Protein AF-A0AAV4SLG6-F1 (afdb_monomer_lite)

Foldseek 3Di:
DDDDDDDDDDDDDPPPPDDDDDDPDDDDPPPPPDPDDPDDDDPLNLVLLLVLLVCQVVVVVVVNVCCVPPVLVVCCVVPVQQHFDDDCVSCVVSNPPDLRSSLVVLQSRQVCQQPGHPVGDDPVNVVVSVVSVVSVVCVCPVDPDHPPDDDDDPDPDD

Radius of gyration: 23.74 Å; chains: 1; bounding box: 48×47×80 Å

InterPro domains:
  IPR019382 Translation in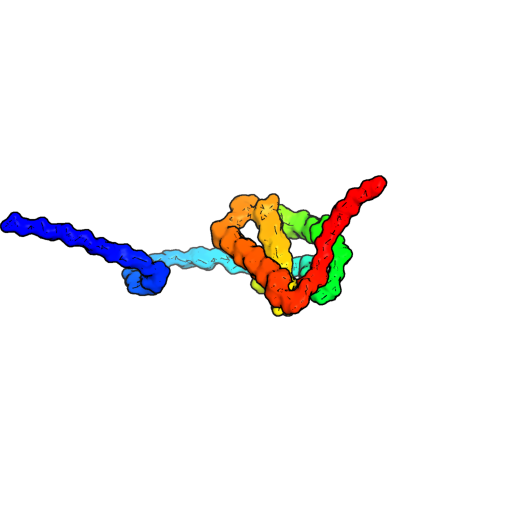itiation factor 3 complex subunit L [PF10255] (125-153)
  IPR019382 Translation initiation factor 3 complex subunit L [PTHR13242] (33-153)

Structure (mmCIF, N/CA/C/O backbone):
data_AF-A0AAV4SLG6-F1
#
_entry.id   AF-A0AAV4SLG6-F1
#
loop_
_atom_site.group_PDB
_atom_site.id
_atom_site.type_symbol
_atom_site.label_atom_id
_atom_site.label_alt_id
_atom_site.label_comp_id
_atom_site.label_asym_id
_atom_site.label_entity_id
_atom_site.label_seq_id
_atom_site.pdbx_PDB_ins_code
_atom_site.Cartn_x
_atom_site.Cartn_y
_atom_site.Cartn_z
_atom_site.occupancy
_atom_site.B_iso_or_equiv
_atom_site.auth_seq_id
_atom_site.auth_comp_id
_atom_site.auth_asym_id
_atom_site.auth_atom_id
_atom_site.pdbx_PDB_model_num
ATOM 1 N N . MET A 1 1 ? -33.782 20.175 -60.194 1.00 37.75 1 MET A N 1
ATOM 2 C CA . MET A 1 1 ? -32.452 19.670 -59.810 1.00 37.75 1 MET A CA 1
ATOM 3 C C . MET A 1 1 ? -32.054 20.537 -58.627 1.00 37.75 1 MET A C 1
ATOM 5 O O . MET A 1 1 ? -31.555 21.627 -58.846 1.00 37.75 1 MET A O 1
ATOM 9 N N . ASP A 1 2 ? -32.667 20.369 -57.455 1.00 45.53 2 ASP A N 1
ATOM 10 C CA . ASP A 1 2 ? -32.525 19.262 -56.489 1.00 45.53 2 ASP A CA 1
ATOM 11 C C . ASP A 1 2 ? -31.062 18.994 -56.146 1.00 45.53 2 ASP A C 1
ATOM 13 O O . ASP A 1 2 ? -30.341 18.550 -57.031 1.00 45.53 2 ASP A O 1
ATOM 17 N N . TYR A 1 3 ? -30.658 19.397 -54.939 1.00 41.69 3 TYR A N 1
ATOM 18 C CA . TYR A 1 3 ? -29.987 18.580 -53.922 1.00 41.69 3 TYR A CA 1
ATOM 19 C C . TYR A 1 3 ? -30.017 19.385 -52.614 1.00 41.69 3 TYR A C 1
ATOM 21 O O . TYR A 1 3 ? -29.358 20.419 -52.491 1.00 41.69 3 TYR A O 1
ATOM 29 N N . GLY A 1 4 ? -30.864 18.957 -51.677 1.00 43.28 4 GLY A N 1
ATOM 30 C CA . GLY A 1 4 ? -30.786 19.360 -50.277 1.00 43.28 4 GLY A CA 1
ATOM 31 C C . GLY A 1 4 ? -29.727 18.531 -49.557 1.00 43.28 4 GLY A C 1
ATOM 32 O O . GLY A 1 4 ? -29.638 17.329 -49.787 1.00 43.28 4 GLY A O 1
ATOM 33 N N . GLU A 1 5 ? -28.956 19.166 -48.680 1.00 49.00 5 GLU A N 1
ATOM 34 C CA . GLU A 1 5 ? -28.228 18.468 -47.622 1.00 49.00 5 GLU A CA 1
ATOM 35 C C . GLU A 1 5 ? -28.623 19.094 -46.284 1.00 49.00 5 GLU A C 1
ATOM 37 O O . GLU A 1 5 ? -28.357 20.262 -45.991 1.00 49.00 5 GLU A O 1
ATOM 42 N N . GLU A 1 6 ? -29.379 18.297 -45.542 1.00 42.44 6 GLU A N 1
ATOM 43 C CA . GLU A 1 6 ? -29.862 18.508 -44.188 1.00 42.44 6 GLU A CA 1
ATOM 44 C C . GLU A 1 6 ? -28.727 18.105 -43.234 1.00 42.44 6 GLU A C 1
ATOM 46 O O . GLU A 1 6 ? -28.105 17.056 -43.399 1.00 42.44 6 GLU A O 1
ATOM 51 N N . TYR A 1 7 ? -28.389 18.975 -42.282 1.00 44.44 7 TYR A N 1
ATOM 52 C CA . TYR A 1 7 ? -27.373 18.690 -41.272 1.00 44.44 7 TYR A CA 1
ATOM 53 C C . TYR A 1 7 ? -27.934 17.673 -40.271 1.00 44.44 7 TYR A C 1
ATOM 55 O O . TYR A 1 7 ? -28.676 18.061 -39.369 1.00 44.44 7 TYR A O 1
ATOM 63 N N . ASP A 1 8 ? -27.570 16.398 -40.415 1.00 44.38 8 ASP A N 1
ATOM 64 C CA . ASP A 1 8 ? -27.880 15.374 -39.416 1.00 44.38 8 ASP A CA 1
ATOM 65 C C . ASP A 1 8 ? -26.887 15.427 -38.242 1.00 44.38 8 ASP A C 1
ATOM 67 O O . ASP A 1 8 ? -25.678 15.215 -38.372 1.00 44.38 8 ASP A O 1
ATOM 71 N N . ASP A 1 9 ? -27.452 15.741 -37.078 1.00 46.19 9 ASP A N 1
ATOM 72 C CA . ASP A 1 9 ? -26.847 15.783 -35.751 1.00 46.19 9 ASP A CA 1
ATOM 73 C C . ASP A 1 9 ? -26.444 14.364 -35.312 1.00 46.19 9 ASP A C 1
ATOM 75 O O . ASP A 1 9 ? -27.285 13.521 -34.984 1.00 46.19 9 ASP A O 1
ATOM 79 N N . ILE A 1 10 ? -25.143 14.057 -35.353 1.00 45.88 10 ILE A N 1
ATOM 80 C CA . ILE A 1 10 ? -24.632 12.744 -34.944 1.00 45.88 10 ILE A CA 1
ATOM 81 C C . ILE A 1 10 ? -24.592 12.691 -33.415 1.00 45.88 10 ILE A C 1
ATOM 83 O O . ILE A 1 10 ? -23.644 13.137 -32.767 1.00 45.88 10 ILE A O 1
ATOM 87 N N . ASN A 1 11 ? -25.655 12.130 -32.849 1.00 42.59 11 ASN A N 1
ATOM 88 C CA . ASN A 1 11 ? -25.839 11.889 -31.426 1.00 42.59 11 ASN A CA 1
ATOM 89 C C . ASN A 1 11 ? -24.729 10.953 -30.893 1.00 42.59 11 ASN A C 1
ATOM 91 O O . ASN A 1 11 ? -24.727 9.749 -31.159 1.00 42.59 11 ASN A O 1
ATOM 95 N N . TYR A 1 12 ? -23.750 11.510 -30.176 1.00 47.12 12 TYR A N 1
ATOM 96 C CA . TYR A 1 12 ? -22.659 10.755 -29.558 1.00 47.12 12 TYR A CA 1
ATOM 97 C C . TYR A 1 12 ? -23.162 10.066 -28.280 1.00 47.12 12 TYR A C 1
ATOM 99 O O . TYR A 1 12 ? -23.251 10.695 -27.225 1.00 47.12 12 TYR A O 1
ATOM 107 N N . ASP A 1 13 ? -23.488 8.774 -28.373 1.00 51.38 13 ASP A N 1
ATOM 108 C CA . ASP A 1 13 ? -23.847 7.933 -27.224 1.00 51.38 13 ASP A CA 1
ATOM 109 C C . ASP A 1 13 ? -22.660 7.028 -26.820 1.00 51.38 13 ASP A C 1
ATOM 111 O O . ASP A 1 13 ? -22.278 6.133 -27.582 1.00 51.38 13 ASP A O 1
ATOM 115 N N . PRO A 1 14 ? -22.057 7.229 -25.632 1.00 48.66 14 PRO A N 1
ATOM 116 C CA . PRO A 1 14 ? -20.892 6.473 -25.174 1.00 48.66 14 PRO A CA 1
ATOM 117 C C . PRO A 1 14 ? -21.186 5.027 -24.723 1.00 48.66 14 PRO A C 1
ATOM 119 O O . PRO A 1 14 ? -20.253 4.351 -24.285 1.00 48.66 14 PRO A O 1
ATOM 122 N N . TYR A 1 15 ? -22.424 4.524 -24.826 1.00 44.41 15 TYR A N 1
ATOM 123 C CA . TYR A 1 15 ? -22.800 3.190 -24.322 1.00 44.41 15 TYR A CA 1
ATOM 124 C C . TYR A 1 15 ? -23.250 2.173 -25.384 1.00 44.41 15 TYR A C 1
ATOM 126 O O . TYR A 1 15 ? -23.679 1.072 -25.031 1.00 44.41 15 TYR A O 1
ATOM 134 N N . ASN A 1 16 ? -23.111 2.465 -26.680 1.00 43.16 16 ASN A N 1
ATOM 135 C CA . ASN A 1 16 ? -23.495 1.519 -27.732 1.00 43.16 16 ASN A CA 1
ATOM 136 C C . ASN A 1 16 ? -22.353 0.545 -28.101 1.00 43.16 16 ASN A C 1
ATOM 138 O O . ASN A 1 16 ? -21.656 0.729 -29.098 1.00 43.16 16 ASN A O 1
ATOM 142 N N . TYR A 1 17 ? -22.149 -0.503 -27.297 1.00 47.22 17 TYR A N 1
ATOM 143 C CA . TYR A 1 17 ? -21.157 -1.559 -27.555 1.00 47.22 17 TYR A CA 1
ATOM 144 C C . TYR A 1 17 ? -21.793 -2.803 -28.191 1.00 47.22 17 TYR A C 1
ATOM 146 O O . TYR A 1 17 ? -21.727 -3.869 -27.601 1.00 47.22 17 TYR A O 1
ATOM 154 N N . HIS A 1 18 ? -22.413 -2.715 -29.374 1.00 46.41 18 HIS A N 1
ATOM 155 C CA . HIS A 1 18 ? -22.766 -3.913 -30.158 1.00 46.41 18 HIS A CA 1
ATOM 156 C C . HIS A 1 18 ? -22.806 -3.626 -31.669 1.00 46.41 18 HIS A C 1
ATOM 158 O O . HIS A 1 18 ? -23.812 -3.175 -32.207 1.00 46.41 18 HIS A O 1
ATOM 164 N N . GLY A 1 19 ? -21.719 -3.952 -32.371 1.00 33.75 19 GLY A N 1
ATOM 165 C CA . GLY A 1 19 ? -21.650 -3.987 -33.834 1.00 33.75 19 GLY A CA 1
ATOM 166 C C . GLY A 1 19 ? -20.462 -4.842 -34.267 1.00 33.75 19 GLY A C 1
ATOM 167 O O . GLY A 1 19 ? -19.329 -4.534 -33.918 1.00 33.75 19 GLY A O 1
ATOM 168 N N . GLY A 1 20 ? -20.741 -5.974 -34.915 1.00 41.81 20 GLY A N 1
ATOM 169 C CA . GLY A 1 20 ? -19.811 -7.087 -35.099 1.00 41.81 20 GLY A CA 1
ATOM 170 C C . GLY A 1 20 ? -18.575 -6.787 -35.948 1.00 41.81 20 GLY A C 1
ATOM 171 O O . GLY A 1 20 ? -18.668 -6.198 -37.020 1.00 41.81 20 GLY A O 1
ATOM 172 N N . HIS A 1 21 ? -17.438 -7.299 -35.482 1.00 45.75 21 HIS A N 1
ATOM 173 C CA . HIS A 1 21 ? -16.263 -7.556 -36.304 1.00 45.75 21 HIS A CA 1
ATOM 174 C C . HIS A 1 21 ? -16.017 -9.068 -36.347 1.00 45.75 21 HIS A C 1
ATOM 176 O O . HIS A 1 21 ? -15.909 -9.720 -35.308 1.00 45.75 21 HIS A O 1
ATOM 182 N N . GLU A 1 22 ? -16.017 -9.607 -37.567 1.00 38.78 22 GLU A N 1
ATOM 183 C CA . GLU A 1 22 ? -15.732 -10.998 -37.917 1.00 38.78 22 GLU A CA 1
ATOM 184 C C . GLU A 1 22 ? -14.442 -11.508 -37.259 1.00 38.78 22 GLU A C 1
ATOM 186 O O . GLU A 1 22 ? -13.404 -10.848 -37.280 1.00 38.78 22 GLU A O 1
ATOM 191 N N . MET A 1 23 ? -14.520 -12.710 -36.677 1.00 43.62 23 MET A N 1
ATOM 192 C CA . MET A 1 23 ? -13.354 -13.481 -36.257 1.00 43.62 23 MET A CA 1
ATOM 193 C C . MET A 1 23 ? -12.613 -13.998 -37.492 1.00 43.62 23 MET A C 1
ATOM 195 O O . MET A 1 23 ? -13.022 -15.006 -38.067 1.00 43.62 23 MET A O 1
ATOM 199 N N . ASP A 1 24 ? -11.470 -13.400 -37.811 1.00 43.34 24 ASP A N 1
ATOM 200 C CA . ASP A 1 24 ? -10.424 -14.114 -38.537 1.00 43.34 24 ASP A CA 1
ATOM 201 C C . ASP A 1 24 ? -9.538 -14.854 -37.530 1.00 43.34 24 ASP A C 1
ATOM 203 O O . ASP A 1 24 ? -8.661 -14.301 -36.864 1.00 43.34 24 ASP A O 1
ATOM 207 N N . ILE A 1 25 ? -9.830 -16.148 -37.404 1.00 51.34 25 ILE A N 1
ATOM 208 C CA . ILE A 1 25 ? -9.022 -17.148 -36.711 1.00 51.34 25 ILE A CA 1
ATOM 209 C C . ILE A 1 25 ? -7.755 -17.369 -37.548 1.00 51.34 25 ILE A C 1
ATOM 211 O O . ILE A 1 25 ? -7.747 -18.174 -38.478 1.00 51.34 25 ILE A O 1
ATOM 215 N N . ILE A 1 26 ? -6.670 -16.674 -37.206 1.00 45.47 26 ILE A N 1
ATOM 216 C CA . ILE A 1 26 ? -5.310 -17.074 -37.585 1.00 45.47 26 ILE A CA 1
ATOM 217 C C . ILE A 1 26 ? -4.546 -17.327 -36.292 1.00 45.47 26 ILE A C 1
ATOM 219 O O . ILE A 1 26 ? -4.376 -16.442 -35.458 1.00 45.47 26 ILE A O 1
ATOM 223 N N . GLY A 1 27 ? -4.196 -18.597 -36.100 1.00 49.09 27 GLY A N 1
ATOM 224 C CA . GLY A 1 27 ? -3.612 -19.111 -34.876 1.00 49.09 27 GLY A CA 1
ATOM 225 C C . GLY A 1 27 ? -2.220 -18.564 -34.604 1.00 49.09 27 GLY A C 1
ATOM 226 O O . GLY A 1 27 ? -1.326 -18.730 -35.425 1.00 49.09 27 GLY A O 1
ATOM 227 N N . ASP A 1 28 ? -2.042 -18.047 -33.393 1.00 43.50 28 ASP A N 1
ATOM 228 C CA . ASP A 1 28 ? -0.750 -18.006 -32.723 1.00 43.50 28 ASP A CA 1
ATOM 229 C C . ASP A 1 28 ? -0.837 -18.898 -31.483 1.00 43.50 28 ASP A C 1
ATOM 231 O O . ASP A 1 28 ? -1.314 -18.513 -30.414 1.00 43.50 28 ASP A O 1
ATOM 235 N N . ALA A 1 29 ? -0.349 -20.126 -31.649 1.00 49.25 29 ALA A N 1
ATOM 236 C CA . ALA A 1 29 ? -0.099 -21.107 -30.596 1.00 49.25 29 ALA A CA 1
ATOM 237 C C . ALA A 1 29 ? 1.034 -20.684 -29.628 1.00 49.25 29 ALA A C 1
ATOM 239 O O . ALA A 1 29 ? 1.492 -21.489 -28.825 1.00 49.25 29 ALA A O 1
ATOM 240 N N . ASP A 1 30 ? 1.450 -19.414 -29.665 1.00 44.69 30 ASP A N 1
ATOM 241 C CA . ASP A 1 30 ? 2.526 -18.836 -28.856 1.00 44.69 30 ASP A CA 1
ATOM 242 C C . ASP A 1 30 ? 2.006 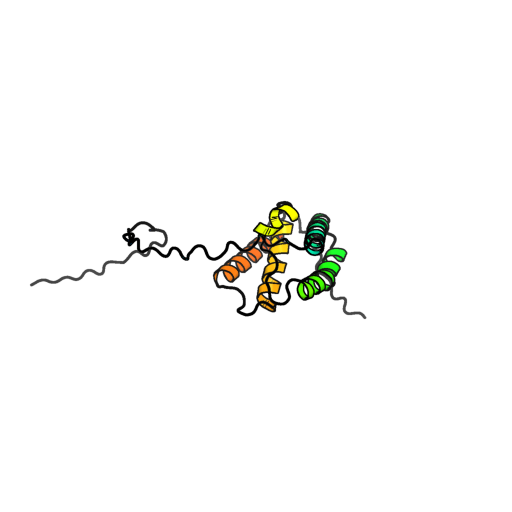-17.973 -27.682 1.00 44.69 30 ASP A C 1
ATOM 244 O O . ASP A 1 30 ? 2.792 -17.371 -26.943 1.00 44.69 30 ASP A O 1
ATOM 248 N N . TYR A 1 31 ? 0.681 -17.929 -27.455 1.00 45.72 31 TYR A N 1
ATOM 249 C CA . TYR A 1 31 ? 0.080 -17.351 -26.237 1.00 45.72 31 TYR A CA 1
ATOM 250 C C . TYR A 1 31 ? 0.352 -18.193 -24.971 1.00 45.72 31 TYR A C 1
ATOM 252 O O . TYR A 1 31 ? 0.178 -17.702 -23.858 1.00 45.72 31 TYR A O 1
ATOM 260 N N . GLU A 1 32 ? 0.907 -19.403 -25.088 1.00 42.00 32 GLU A N 1
ATOM 261 C CA . GLU A 1 32 ? 1.550 -20.093 -23.959 1.00 42.00 32 GLU A CA 1
ATOM 262 C C . GLU A 1 32 ? 2.940 -19.499 -23.658 1.00 42.00 32 GLU A C 1
ATOM 264 O O . GLU A 1 32 ? 3.941 -20.193 -23.469 1.00 42.00 32 GLU A O 1
ATOM 269 N N . ARG A 1 33 ? 3.020 -18.169 -23.542 1.00 51.50 33 ARG A N 1
ATOM 270 C CA . ARG A 1 33 ? 4.099 -17.542 -22.781 1.00 51.50 33 ARG A CA 1
ATOM 271 C C . ARG A 1 33 ? 3.884 -17.901 -21.320 1.00 51.50 33 ARG A C 1
ATOM 273 O O . ARG A 1 33 ? 3.168 -17.201 -20.616 1.00 51.50 33 ARG A O 1
ATOM 280 N N . GLN A 1 34 ? 4.500 -19.014 -20.924 1.00 46.47 34 GLN A N 1
ATOM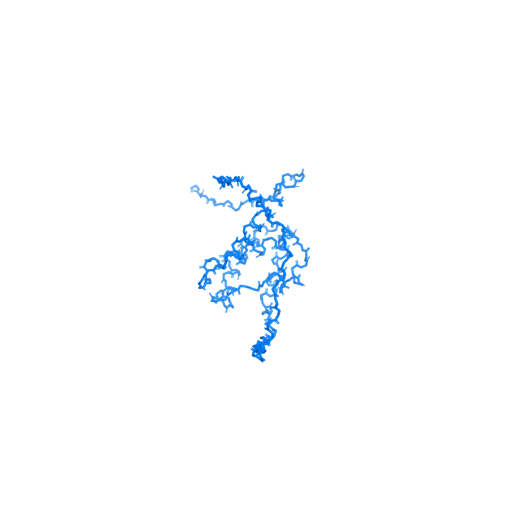 281 C CA . GLN A 1 34 ? 5.013 -19.300 -19.586 1.00 46.47 34 GLN A CA 1
ATOM 282 C C . GLN A 1 34 ? 4.188 -18.620 -18.492 1.00 46.47 34 GLN A C 1
ATOM 284 O O . GLN A 1 34 ? 4.509 -17.503 -18.092 1.00 46.47 34 GLN A O 1
ATOM 289 N N . VAL A 1 35 ? 3.141 -19.294 -18.002 1.00 45.19 35 VAL A N 1
ATOM 290 C CA . VAL A 1 35 ? 2.546 -18.953 -16.703 1.00 45.19 35 VAL A CA 1
ATOM 291 C C . VAL A 1 35 ? 3.728 -18.860 -15.734 1.00 45.19 35 VAL A C 1
ATOM 293 O O . VAL A 1 35 ? 4.369 -19.889 -15.499 1.00 45.19 35 VAL A O 1
ATOM 296 N N . PRO A 1 36 ? 4.119 -17.663 -15.256 1.00 44.41 36 PRO A N 1
ATOM 297 C CA . PRO A 1 36 ? 5.284 -17.558 -14.400 1.00 44.41 36 PRO A CA 1
ATOM 298 C C . PRO A 1 36 ? 4.991 -18.415 -13.177 1.00 44.41 36 PRO A C 1
ATOM 300 O O . PRO A 1 36 ? 3.861 -18.385 -12.678 1.00 44.41 36 PRO A O 1
ATOM 303 N N . GLU A 1 37 ? 5.976 -19.195 -12.721 1.00 47.78 37 GLU A N 1
ATOM 304 C CA . GLU A 1 37 ? 5.903 -19.876 -11.430 1.00 47.78 37 GLU A CA 1
ATOM 305 C C . GLU A 1 37 ? 5.223 -18.944 -10.431 1.00 47.78 37 GLU A C 1
ATOM 307 O O . GLU A 1 37 ? 5.653 -17.800 -10.283 1.00 47.78 37 GLU A O 1
ATOM 312 N N . THR A 1 38 ? 4.130 -19.403 -9.811 1.00 55.41 38 THR A N 1
ATOM 313 C CA . THR A 1 38 ? 3.333 -18.630 -8.852 1.00 55.41 38 THR A CA 1
ATOM 314 C C . THR A 1 38 ? 4.269 -17.843 -7.940 1.00 55.41 38 THR A C 1
ATOM 316 O O . THR A 1 38 ? 4.921 -18.444 -7.081 1.00 55.41 38 THR A O 1
ATOM 319 N N . TYR A 1 39 ? 4.399 -16.534 -8.164 1.00 66.12 39 TYR A N 1
ATOM 320 C CA . TYR A 1 39 ? 5.334 -15.708 -7.414 1.00 66.12 39 TYR A CA 1
ATOM 321 C C . TYR A 1 39 ? 4.954 -15.797 -5.937 1.00 66.12 39 TYR A C 1
ATOM 323 O O . TYR A 1 39 ? 3.871 -15.375 -5.527 1.00 66.12 39 TYR A O 1
ATOM 331 N N . LYS A 1 40 ? 5.819 -16.415 -5.128 1.00 84.44 40 LYS A N 1
ATOM 332 C CA . LYS A 1 40 ? 5.561 -16.590 -3.700 1.00 84.44 40 LYS A CA 1
ATOM 333 C C . LYS A 1 40 ? 6.063 -15.364 -2.960 1.00 84.44 40 LYS A C 1
ATOM 335 O O . LYS A 1 40 ? 7.267 -15.135 -2.874 1.00 84.44 40 LYS A O 1
ATOM 340 N N . ILE A 1 41 ? 5.128 -14.612 -2.383 1.00 92.50 41 ILE A N 1
ATOM 341 C CA . ILE A 1 41 ? 5.427 -13.479 -1.504 1.00 92.50 41 ILE A CA 1
ATOM 342 C C . ILE A 1 41 ? 6.363 -13.960 -0.379 1.00 92.50 41 ILE A C 1
ATOM 344 O O . ILE A 1 41 ? 5.984 -14.887 0.351 1.00 92.50 41 ILE A O 1
ATOM 348 N N . PRO A 1 42 ? 7.557 -13.354 -0.212 1.00 94.94 42 PRO A N 1
ATOM 349 C CA . PRO A 1 42 ? 8.486 -13.728 0.848 1.00 94.94 42 PRO A CA 1
ATOM 350 C C . PRO A 1 42 ? 7.826 -13.665 2.228 1.00 94.94 42 PRO A C 1
ATOM 352 O O . PRO A 1 42 ? 7.075 -12.736 2.521 1.00 94.94 42 PRO A O 1
ATOM 355 N N . GLU A 1 43 ? 8.145 -14.614 3.107 1.00 94.75 43 GLU A N 1
ATOM 356 C CA . GLU A 1 43 ? 7.508 -14.724 4.428 1.00 94.75 43 GLU A CA 1
ATOM 357 C C . GLU A 1 43 ? 7.650 -13.444 5.263 1.00 94.75 43 GLU A C 1
ATOM 359 O O . GLU A 1 43 ? 6.693 -12.986 5.878 1.00 94.75 43 GLU A O 1
ATOM 364 N N . VAL A 1 44 ? 8.813 -12.792 5.210 1.00 96.00 44 VAL A N 1
ATOM 365 C CA . VAL A 1 44 ? 9.034 -11.514 5.902 1.00 96.00 44 VAL A CA 1
ATOM 366 C C . VAL A 1 44 ? 8.124 -10.393 5.380 1.00 96.00 44 VAL A C 1
ATOM 368 O O . VAL A 1 44 ? 7.690 -9.546 6.157 1.00 96.00 44 VAL A O 1
ATOM 371 N N . VAL A 1 45 ? 7.790 -10.404 4.085 1.00 96.56 45 VAL A N 1
ATOM 372 C CA . VAL A 1 45 ? 6.849 -9.445 3.490 1.00 96.56 45 VAL A CA 1
ATOM 373 C C . VAL A 1 45 ? 5.425 -9.786 3.918 1.00 96.56 45 VAL A C 1
ATOM 375 O O . VAL A 1 45 ? 4.687 -8.892 4.318 1.00 96.56 45 VAL A O 1
ATOM 378 N N . ARG A 1 46 ? 5.050 -11.071 3.919 1.00 95.62 46 ARG A N 1
ATOM 379 C CA . ARG A 1 46 ? 3.753 -11.526 4.448 1.00 95.62 46 ARG A CA 1
ATOM 380 C C . ARG A 1 46 ? 3.556 -11.085 5.900 1.00 95.62 46 ARG A C 1
ATOM 382 O O . ARG A 1 46 ? 2.517 -10.519 6.219 1.00 95.62 46 ARG A O 1
ATOM 389 N N . ASN A 1 47 ? 4.552 -11.298 6.757 1.00 96.06 47 ASN A N 1
ATOM 390 C CA . ASN A 1 47 ? 4.489 -10.916 8.169 1.00 96.06 47 ASN A CA 1
ATOM 391 C C . ASN A 1 47 ? 4.392 -9.396 8.344 1.00 96.06 47 ASN A C 1
ATOM 393 O O . ASN A 1 47 ? 3.636 -8.927 9.190 1.00 96.06 47 ASN A O 1
ATOM 397 N N . PHE A 1 48 ? 5.098 -8.624 7.511 1.00 96.69 48 PHE A N 1
ATOM 398 C CA . PHE A 1 48 ? 4.936 -7.172 7.466 1.00 96.69 48 PHE A CA 1
ATOM 399 C C . PHE A 1 48 ? 3.502 -6.765 7.106 1.00 96.69 48 PHE A C 1
ATOM 401 O O . PHE A 1 48 ? 2.947 -5.904 7.775 1.00 96.69 48 PHE A O 1
ATOM 408 N N . LEU A 1 49 ? 2.884 -7.391 6.099 1.00 96.19 49 LEU A N 1
ATOM 409 C CA . LEU A 1 49 ? 1.510 -7.074 5.685 1.00 96.19 49 LEU A CA 1
ATOM 410 C C . LEU A 1 49 ? 0.474 -7.442 6.755 1.00 96.19 49 LEU A C 1
ATOM 412 O O . LEU A 1 49 ? -0.453 -6.670 6.988 1.00 96.19 49 LEU A O 1
ATOM 416 N N . LEU A 1 50 ? 0.656 -8.573 7.444 1.00 95.25 50 LEU A N 1
ATOM 417 C CA . LEU A 1 50 ? -0.180 -8.952 8.590 1.00 95.25 50 LEU A CA 1
ATOM 418 C C . LEU A 1 50 ? -0.081 -7.918 9.715 1.00 95.25 50 LEU A C 1
ATOM 420 O O . LEU A 1 50 ? -1.092 -7.495 10.271 1.00 95.25 50 LEU A O 1
ATOM 424 N N . TYR A 1 51 ? 1.139 -7.489 10.033 1.00 95.00 51 TYR A N 1
ATOM 425 C CA . TYR A 1 51 ? 1.361 -6.489 11.070 1.00 95.00 51 TYR A CA 1
ATOM 426 C C . TYR A 1 51 ? 0.828 -5.109 10.666 1.00 95.00 51 TYR A C 1
ATOM 428 O O . TYR A 1 51 ? 0.248 -4.417 11.494 1.00 95.00 51 TYR A O 1
ATOM 436 N N . LEU A 1 52 ? 0.939 -4.749 9.383 1.00 94.88 52 LEU A N 1
ATOM 437 C CA . LEU A 1 52 ? 0.396 -3.508 8.834 1.00 94.88 52 LEU A CA 1
ATOM 438 C C . LEU A 1 52 ? -1.126 -3.487 8.980 1.00 94.88 52 LEU A C 1
ATOM 440 O O . LEU A 1 52 ? -1.675 -2.517 9.490 1.00 94.88 52 LEU A O 1
ATOM 444 N N . SER A 1 53 ? -1.788 -4.575 8.572 1.00 94.81 53 SER A N 1
ATOM 445 C CA . SER A 1 53 ? -3.238 -4.746 8.706 1.00 94.81 53 SER A CA 1
ATOM 446 C C . SER A 1 53 ? -3.675 -4.572 10.164 1.00 94.81 53 SER A C 1
ATOM 448 O O . SER A 1 53 ? -4.536 -3.742 10.458 1.00 94.81 53 SER A O 1
ATOM 450 N N . LYS A 1 54 ? -2.989 -5.246 11.096 1.00 94.00 54 LYS A N 1
ATOM 451 C CA . LYS A 1 54 ? -3.255 -5.116 12.532 1.00 94.00 54 LYS A CA 1
ATOM 452 C C . LYS A 1 54 ? -3.074 -3.677 13.043 1.00 94.00 54 LYS A C 1
ATOM 454 O O . LYS A 1 54 ? -3.967 -3.155 13.703 1.00 94.00 54 LYS A O 1
ATOM 459 N N . ALA A 1 55 ? -1.958 -3.022 12.720 1.00 93.69 55 ALA A N 1
ATOM 460 C CA . ALA A 1 55 ? -1.673 -1.660 13.178 1.00 93.69 55 ALA A CA 1
ATOM 461 C C . ALA A 1 55 ? -2.691 -0.634 12.641 1.00 93.69 55 ALA A C 1
ATOM 463 O O . ALA A 1 55 ? -3.067 0.294 13.360 1.00 93.69 55 ALA A O 1
ATOM 464 N N . ILE A 1 56 ? -3.179 -0.818 11.406 1.00 92.75 56 ILE A N 1
ATOM 465 C CA . ILE A 1 56 ? -4.255 -0.002 10.818 1.00 92.75 56 ILE A CA 1
ATOM 466 C C . ILE A 1 56 ? -5.570 -0.210 11.577 1.00 92.75 56 ILE A C 1
ATOM 468 O O . ILE A 1 56 ? -6.246 0.763 11.915 1.00 92.75 56 ILE A O 1
ATOM 472 N N . GLN A 1 57 ? -5.932 -1.462 11.861 1.00 91.12 57 GLN A N 1
ATOM 473 C CA . GLN A 1 57 ? -7.167 -1.798 12.577 1.00 91.12 57 GLN A CA 1
ATOM 474 C C . GLN A 1 57 ? -7.173 -1.254 14.010 1.00 91.12 57 GLN A C 1
ATOM 476 O O . GLN A 1 57 ? -8.194 -0.743 14.468 1.00 91.12 57 GLN A O 1
ATOM 481 N N . GLU A 1 58 ? -6.028 -1.313 14.692 1.00 92.38 58 GLU A N 1
ATOM 482 C CA . GLU A 1 58 ? -5.844 -0.789 16.051 1.00 92.38 58 GLU A CA 1
ATOM 483 C C . GLU A 1 58 ? -5.660 0.740 16.091 1.00 92.38 58 GLU A C 1
ATOM 485 O O . GLU A 1 58 ? -5.702 1.334 17.168 1.00 92.38 58 GLU A O 1
ATOM 490 N N . GLY A 1 59 ? -5.466 1.396 14.939 1.00 90.00 59 GLY A N 1
ATOM 491 C CA . GLY A 1 59 ? -5.208 2.837 14.866 1.00 90.00 59 GLY A CA 1
ATOM 492 C C . GLY A 1 59 ? -3.866 3.246 15.487 1.00 90.00 59 GLY A C 1
ATOM 493 O O . GLY A 1 59 ? -3.728 4.359 15.996 1.00 90.00 59 GLY A O 1
ATOM 494 N N . ASN A 1 60 ? -2.871 2.355 15.478 1.00 90.56 60 ASN A N 1
ATOM 495 C CA . ASN A 1 60 ? -1.579 2.584 16.119 1.00 90.56 60 ASN A CA 1
ATOM 496 C C . ASN A 1 60 ? -0.651 3.432 15.231 1.00 90.56 60 ASN A C 1
ATOM 498 O O . ASN A 1 60 ? 0.222 2.921 14.529 1.00 90.56 60 ASN A O 1
ATOM 502 N N . VAL A 1 61 ? -0.838 4.754 15.270 1.00 90.50 61 VAL A N 1
ATOM 503 C CA . VAL A 1 61 ? -0.103 5.716 14.425 1.00 90.50 61 VAL A CA 1
ATOM 504 C C . VAL A 1 61 ? 1.418 5.623 14.606 1.00 90.50 61 VAL A C 1
ATOM 506 O O . VAL A 1 61 ? 2.158 5.757 13.633 1.00 90.50 61 VAL A O 1
ATOM 509 N N . TYR A 1 62 ? 1.897 5.345 15.823 1.00 90.31 62 TYR A N 1
ATOM 510 C CA . TYR A 1 62 ? 3.331 5.225 16.103 1.00 90.31 62 TYR A CA 1
ATOM 511 C C . TYR A 1 62 ? 3.960 4.030 15.375 1.00 90.31 62 TYR A C 1
ATOM 513 O O . TYR A 1 62 ? 5.010 4.157 14.737 1.00 90.31 62 TYR A O 1
ATOM 521 N N . GLU A 1 63 ? 3.304 2.868 15.430 1.00 91.19 63 GLU A N 1
ATOM 522 C CA . GLU A 1 63 ? 3.757 1.690 14.690 1.00 91.19 63 GLU A CA 1
ATOM 523 C C . GLU A 1 63 ? 3.674 1.922 13.185 1.00 91.19 63 GLU A C 1
ATOM 525 O O . GLU A 1 63 ? 4.641 1.632 12.480 1.00 91.19 63 GLU A O 1
ATOM 530 N N . LEU A 1 64 ? 2.583 2.522 12.698 1.00 91.81 64 LEU A N 1
ATOM 531 C CA . LEU A 1 64 ? 2.430 2.848 11.279 1.00 91.81 64 LEU A CA 1
ATOM 532 C C . LEU A 1 64 ? 3.562 3.748 10.781 1.00 91.81 64 LEU A C 1
ATOM 534 O O . LEU A 1 64 ? 4.166 3.444 9.753 1.00 91.81 64 LEU A O 1
ATOM 538 N N . GLN A 1 65 ? 3.928 4.791 11.526 1.00 91.12 65 GLN A N 1
ATOM 539 C CA . GLN A 1 65 ? 5.054 5.648 11.157 1.00 91.12 65 GLN A CA 1
ATOM 540 C C . GLN A 1 65 ? 6.357 4.843 1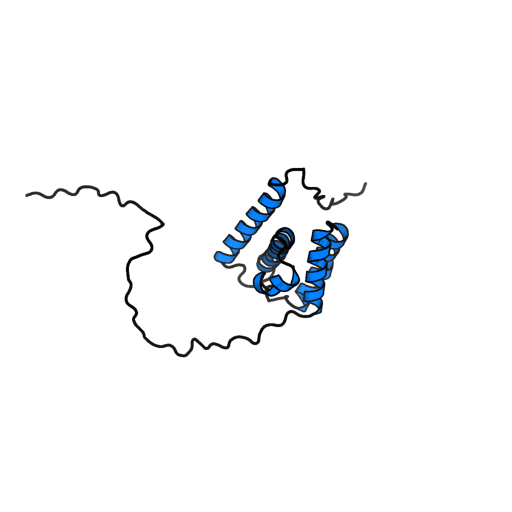1.036 1.00 91.12 65 GLN A C 1
ATOM 542 O O . GLN A 1 65 ? 7.036 4.894 10.007 1.00 91.12 65 GLN A O 1
ATOM 547 N N . SER A 1 66 ? 6.675 4.028 12.046 1.00 92.38 66 SER A N 1
ATOM 548 C CA . SER A 1 66 ? 7.871 3.177 12.026 1.00 92.38 66 SER A CA 1
ATOM 549 C C . SER A 1 66 ? 7.863 2.191 10.850 1.00 92.38 66 SER A C 1
ATOM 551 O O . SER A 1 66 ? 8.889 1.976 10.193 1.00 92.38 66 SER A O 1
ATOM 553 N N . MET A 1 67 ? 6.700 1.619 10.533 1.00 93.44 67 MET A N 1
ATOM 554 C CA . MET A 1 67 ? 6.532 0.712 9.404 1.00 93.44 67 MET A CA 1
ATOM 555 C C . MET A 1 67 ? 6.776 1.407 8.066 1.00 93.44 67 MET A C 1
ATOM 557 O O . MET A 1 67 ? 7.461 0.829 7.222 1.00 93.44 67 MET A O 1
ATOM 561 N N . TYR A 1 68 ? 6.268 2.625 7.882 1.00 91.88 68 TYR A N 1
ATOM 562 C CA . TYR A 1 68 ? 6.414 3.395 6.645 1.00 91.88 68 TYR A CA 1
ATOM 563 C C . TYR A 1 68 ? 7.858 3.873 6.433 1.00 91.88 68 TYR A C 1
ATOM 565 O O . TYR A 1 68 ? 8.388 3.750 5.328 1.00 91.88 68 TYR A O 1
ATOM 573 N N . GLU A 1 69 ? 8.510 4.373 7.482 1.00 91.25 69 GLU A N 1
ATOM 574 C CA . GLU A 1 69 ? 9.847 4.976 7.388 1.00 91.25 69 GLU A CA 1
ATOM 575 C C . GLU A 1 69 ? 10.978 3.939 7.400 1.00 91.25 69 GLU A C 1
ATOM 577 O O . GLU A 1 69 ? 12.010 4.133 6.756 1.00 91.25 69 GLU A O 1
ATOM 582 N N . ASN A 1 70 ? 10.798 2.818 8.108 1.00 93.56 70 ASN A N 1
ATOM 583 C CA . ASN A 1 70 ? 11.863 1.833 8.302 1.00 93.56 70 ASN A CA 1
ATOM 584 C C . ASN A 1 70 ? 11.580 0.516 7.584 1.00 93.56 70 ASN A C 1
ATOM 586 O O . ASN A 1 70 ? 12.344 0.104 6.706 1.00 93.56 70 ASN A O 1
ATOM 590 N N . SER A 1 71 ? 10.518 -0.184 7.985 1.00 94.88 71 SER A N 1
ATOM 591 C CA . SER A 1 71 ? 10.264 -1.560 7.537 1.00 94.88 71 SER A CA 1
ATOM 592 C C . SER A 1 71 ? 9.957 -1.614 6.044 1.00 94.88 71 SER A C 1
ATOM 594 O O . SER A 1 71 ? 10.573 -2.392 5.315 1.00 94.88 71 SER A O 1
ATOM 596 N N . TYR A 1 72 ? 9.067 -0.742 5.575 1.00 95.38 72 TYR A N 1
ATOM 597 C CA . TYR A 1 72 ? 8.675 -0.640 4.177 1.00 95.38 72 TYR A CA 1
ATOM 598 C C . TYR A 1 72 ? 9.865 -0.289 3.280 1.00 95.38 72 TYR A C 1
ATOM 600 O O . TYR A 1 72 ? 10.085 -0.957 2.270 1.00 95.38 72 TYR A O 1
ATOM 608 N N . VAL A 1 73 ? 10.688 0.689 3.673 1.00 94.44 73 VAL A N 1
ATOM 609 C CA . VAL A 1 73 ? 11.890 1.088 2.920 1.00 94.44 73 VAL A CA 1
ATOM 610 C C . VAL A 1 73 ? 12.881 -0.074 2.819 1.00 94.44 73 VAL A C 1
ATOM 612 O O . VAL A 1 73 ? 13.322 -0.416 1.721 1.00 94.44 73 VAL A O 1
ATOM 615 N N . LYS A 1 74 ? 13.183 -0.746 3.939 1.00 96.38 74 LYS A N 1
ATOM 616 C CA . LYS A 1 74 ? 14.104 -1.897 3.965 1.00 96.38 74 LYS A CA 1
ATOM 617 C C . LYS A 1 74 ? 13.605 -3.064 3.111 1.00 96.38 74 LYS A C 1
ATOM 619 O O . LYS A 1 74 ? 14.396 -3.675 2.393 1.00 96.38 74 LYS A O 1
ATOM 624 N N . LEU A 1 75 ? 12.313 -3.387 3.185 1.00 96.88 75 LEU A N 1
ATOM 625 C CA . LEU A 1 75 ? 11.712 -4.460 2.387 1.00 96.88 75 LEU A CA 1
ATOM 626 C C . LEU A 1 75 ? 11.664 -4.102 0.902 1.00 96.88 75 LEU A C 1
ATOM 628 O O . LEU A 1 75 ? 11.963 -4.954 0.066 1.00 96.88 75 LEU A O 1
ATOM 632 N N . THR A 1 76 ? 11.369 -2.841 0.583 1.00 95.00 76 THR A N 1
ATOM 633 C CA . THR A 1 76 ? 11.393 -2.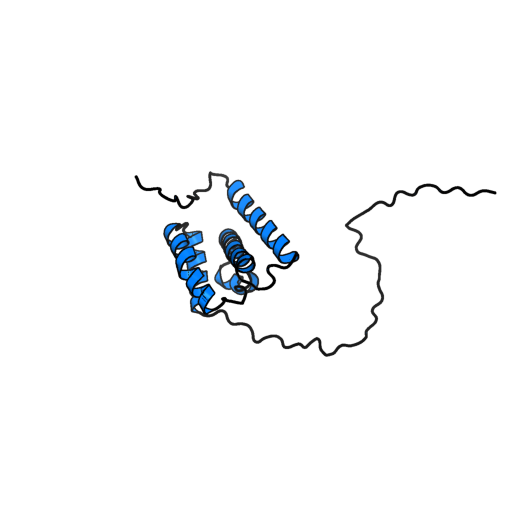329 -0.789 1.00 95.00 76 THR A CA 1
ATOM 634 C C . THR A 1 76 ? 12.789 -2.459 -1.386 1.00 95.00 76 THR A C 1
ATOM 636 O O . THR A 1 76 ? 12.936 -3.071 -2.435 1.00 95.00 76 THR A O 1
ATOM 639 N N . GLU A 1 77 ? 13.831 -1.977 -0.704 1.00 94.88 77 GLU A N 1
ATOM 640 C CA . GLU A 1 77 ? 15.217 -2.104 -1.185 1.00 94.88 77 GLU A CA 1
ATOM 641 C C . GLU A 1 77 ? 15.660 -3.560 -1.363 1.00 94.88 77 GLU A C 1
ATOM 643 O O . GLU A 1 77 ? 16.434 -3.871 -2.268 1.00 94.88 77 GLU A O 1
ATOM 648 N N . ARG A 1 78 ? 15.176 -4.464 -0.506 1.00 95.75 78 ARG A N 1
ATOM 649 C CA . ARG A 1 78 ? 15.593 -5.868 -0.519 1.00 95.75 78 ARG A CA 1
ATOM 650 C C . ARG A 1 78 ? 14.879 -6.714 -1.574 1.00 95.75 78 ARG A C 1
ATOM 652 O O . ARG A 1 78 ? 15.524 -7.569 -2.172 1.00 95.75 78 ARG A O 1
ATOM 659 N N . PHE A 1 79 ? 13.573 -6.526 -1.762 1.00 94.88 79 PHE A N 1
ATOM 660 C CA . PHE A 1 79 ? 12.738 -7.424 -2.576 1.00 94.88 79 PHE A CA 1
ATOM 661 C C . PHE A 1 79 ? 12.095 -6.747 -3.788 1.00 94.88 79 PHE A C 1
ATOM 663 O O . PHE A 1 79 ? 11.839 -7.417 -4.783 1.00 94.88 79 PHE A O 1
ATOM 670 N N . TYR A 1 80 ? 11.866 -5.433 -3.729 1.00 93.25 80 TYR A N 1
ATOM 671 C CA . TYR A 1 80 ? 11.067 -4.688 -4.711 1.00 93.25 80 TYR A CA 1
ATOM 672 C C . TYR A 1 80 ? 11.805 -3.449 -5.232 1.00 93.25 80 TYR A C 1
ATOM 674 O O . TYR A 1 80 ? 11.199 -2.439 -5.571 1.00 93.25 80 TYR A O 1
ATOM 682 N N . LYS A 1 81 ? 13.143 -3.496 -5.289 1.00 90.81 81 LYS A N 1
ATOM 683 C CA . LYS A 1 81 ? 13.963 -2.332 -5.657 1.00 90.81 81 LYS A CA 1
ATOM 684 C C . LYS A 1 81 ? 13.636 -1.813 -7.057 1.00 90.81 81 LYS A C 1
ATOM 686 O O . LYS A 1 81 ? 13.502 -0.611 -7.246 1.00 90.81 81 LYS A O 1
ATOM 691 N N . ASN A 1 82 ? 13.493 -2.744 -8.000 1.00 85.56 82 ASN A N 1
ATOM 692 C CA . ASN A 1 82 ? 13.220 -2.487 -9.416 1.00 85.56 82 ASN A CA 1
ATOM 693 C C . ASN A 1 82 ? 11.933 -3.184 -9.889 1.00 85.56 82 ASN A C 1
ATOM 695 O O . ASN A 1 82 ? 11.739 -3.383 -11.084 1.00 85.56 82 ASN A O 1
ATOM 699 N N . ALA A 1 83 ? 11.091 -3.618 -8.954 1.00 89.19 83 ALA A N 1
ATOM 700 C CA . ALA A 1 83 ? 9.847 -4.322 -9.227 1.00 89.19 83 ALA A CA 1
ATOM 701 C C . ALA A 1 83 ? 8.729 -3.693 -8.388 1.00 89.19 83 ALA A C 1
ATOM 703 O O . ALA A 1 83 ? 9.013 -3.165 -7.308 1.00 89.19 83 ALA A O 1
ATOM 704 N N . PRO A 1 84 ? 7.473 -3.717 -8.850 1.00 91.44 84 PRO A N 1
ATOM 705 C CA . PRO A 1 84 ? 6.359 -3.305 -8.011 1.00 91.44 84 PRO A CA 1
ATOM 706 C C . PRO A 1 84 ? 6.221 -4.248 -6.809 1.00 91.44 84 PRO A C 1
ATOM 708 O O . PRO A 1 84 ? 6.636 -5.408 -6.852 1.00 91.44 84 PRO A O 1
ATOM 711 N N . TRP A 1 85 ? 5.621 -3.742 -5.732 1.00 94.75 85 TRP A N 1
ATOM 712 C CA . TRP A 1 85 ? 5.103 -4.606 -4.670 1.00 94.75 85 TRP A CA 1
ATOM 713 C C . TRP A 1 85 ? 3.998 -5.525 -5.233 1.00 94.75 85 TRP A C 1
ATOM 715 O O . TRP A 1 85 ? 3.500 -5.266 -6.328 1.00 94.75 85 TRP A O 1
ATOM 725 N N . PRO A 1 86 ? 3.602 -6.600 -4.530 1.00 94.81 86 PRO A N 1
ATOM 726 C CA . PRO A 1 86 ? 2.502 -7.455 -4.974 1.00 94.81 86 PRO A CA 1
ATOM 727 C C . PRO A 1 86 ? 1.211 -6.652 -5.195 1.00 94.81 86 PRO A C 1
ATOM 729 O O . PRO A 1 86 ? 1.000 -5.625 -4.550 1.00 94.81 86 PRO A O 1
ATOM 732 N N . MET A 1 87 ? 0.339 -7.097 -6.097 1.00 91.31 87 MET A N 1
ATOM 733 C CA . MET A 1 87 ? -0.947 -6.425 -6.279 1.00 91.31 87 MET A CA 1
ATOM 734 C C . MET A 1 87 ? -1.889 -6.776 -5.123 1.00 91.31 87 MET A C 1
ATOM 736 O O . MET A 1 87 ? -1.736 -7.800 -4.460 1.00 91.31 87 MET A O 1
ATOM 740 N N . VAL A 1 88 ? -2.926 -5.961 -4.919 1.00 89.75 88 VAL A N 1
ATOM 741 C CA . VAL A 1 88 ? -3.954 -6.179 -3.880 1.00 89.75 88 VAL A CA 1
ATOM 742 C C . VAL A 1 88 ? -4.545 -7.585 -3.957 1.00 89.75 88 VAL A C 1
ATOM 744 O O . VAL A 1 88 ? -4.629 -8.272 -2.945 1.00 89.75 88 VAL A O 1
ATOM 747 N N . LYS A 1 89 ? -4.865 -8.056 -5.169 1.00 89.38 89 LYS A N 1
ATOM 748 C CA . LYS A 1 89 ? -5.381 -9.413 -5.407 1.00 89.38 89 LYS A CA 1
ATOM 749 C C . LYS A 1 89 ? -4.454 -10.518 -4.880 1.00 89.38 89 LYS A C 1
ATOM 751 O O . LYS A 1 89 ? -4.938 -11.559 -4.451 1.00 89.38 89 LYS A O 1
ATOM 756 N N . ASP A 1 90 ? -3.141 -10.283 -4.874 1.00 91.25 90 ASP A N 1
ATOM 757 C CA . ASP A 1 90 ? -2.135 -11.261 -4.446 1.00 91.25 90 ASP A CA 1
ATOM 758 C C . ASP A 1 90 ? -1.966 -11.272 -2.918 1.00 91.25 90 ASP A C 1
ATOM 760 O O . ASP A 1 90 ? -1.484 -12.251 -2.343 1.00 91.25 90 ASP A O 1
ATOM 764 N N . VAL A 1 91 ? -2.362 -10.185 -2.248 1.00 92.62 91 VAL A N 1
ATOM 765 C CA . VAL A 1 91 ? -2.265 -10.024 -0.789 1.00 92.62 91 VAL A CA 1
ATOM 766 C C . VAL A 1 91 ? -3.615 -10.056 -0.084 1.00 92.62 91 VAL A C 1
ATOM 768 O O . VAL A 1 91 ? -3.632 -10.043 1.143 1.00 92.62 91 VAL A O 1
ATOM 771 N N . ALA A 1 92 ? -4.731 -10.132 -0.812 1.00 90.31 92 ALA A N 1
ATOM 772 C CA . ALA A 1 92 ? -6.086 -10.074 -0.260 1.00 90.31 92 ALA A CA 1
ATOM 773 C C . ALA A 1 92 ? -6.302 -11.100 0.867 1.00 90.31 92 ALA A C 1
ATOM 775 O O . ALA A 1 92 ? -6.826 -10.770 1.929 1.00 90.31 92 ALA A O 1
ATOM 776 N N . SER A 1 93 ? -5.783 -12.323 0.698 1.00 90.56 93 SER A N 1
ATOM 777 C CA . SER A 1 93 ? -5.857 -13.376 1.722 1.00 90.56 93 SER A CA 1
ATOM 778 C C . SER A 1 93 ? -5.002 -13.103 2.970 1.00 90.56 93 SER A C 1
ATOM 780 O O . SER A 1 93 ? -5.095 -13.845 3.942 1.00 90.56 93 SER A O 1
ATOM 782 N N . ILE A 1 94 ? -4.096 -12.125 2.911 1.00 92.19 94 ILE A N 1
ATOM 783 C CA . ILE A 1 94 ? -3.190 -11.718 3.995 1.00 92.19 94 ILE A CA 1
ATOM 784 C C . ILE A 1 94 ? -3.781 -10.524 4.748 1.00 92.19 94 ILE A C 1
ATOM 786 O O . ILE A 1 94 ? -3.684 -10.468 5.966 1.00 92.19 94 ILE A O 1
ATOM 790 N N . ILE A 1 95 ? -4.377 -9.568 4.032 1.00 89.44 95 ILE A N 1
ATOM 791 C CA . ILE A 1 95 ? -4.864 -8.311 4.619 1.00 89.44 95 ILE A CA 1
ATOM 792 C C . ILE A 1 95 ? -6.332 -8.352 5.083 1.00 89.44 95 ILE A C 1
ATOM 794 O O . ILE A 1 95 ? -6.779 -7.388 5.695 1.00 89.44 95 ILE A O 1
ATOM 798 N N . HIS A 1 96 ? -7.026 -9.480 4.879 1.00 73.81 96 HIS A N 1
ATOM 799 C CA . HIS A 1 96 ? -8.340 -9.815 5.452 1.00 73.81 96 HIS A CA 1
ATOM 800 C C . HIS A 1 96 ? -9.509 -8.874 5.091 1.00 73.81 96 HIS A C 1
ATOM 802 O O . HIS A 1 96 ? -10.268 -8.503 5.978 1.00 73.81 96 HIS A O 1
ATOM 808 N N . ASP A 1 97 ? -9.673 -8.545 3.801 1.00 75.75 97 ASP A N 1
ATOM 809 C CA . ASP A 1 97 ? -10.845 -7.843 3.216 1.00 75.75 97 ASP A CA 1
ATOM 810 C C . ASP A 1 97 ? -11.367 -6.644 4.039 1.00 75.75 97 ASP A C 1
ATOM 812 O O . ASP A 1 97 ? -12.566 -6.406 4.171 1.00 75.75 97 ASP A O 1
ATOM 816 N N . ASP A 1 98 ? -10.444 -5.901 4.654 1.00 88.31 98 ASP A N 1
ATOM 817 C CA . ASP A 1 98 ? -10.735 -4.661 5.364 1.00 88.31 98 ASP A CA 1
ATOM 818 C C . ASP A 1 98 ? -10.510 -3.496 4.401 1.00 88.31 98 ASP A C 1
ATOM 820 O O . ASP A 1 98 ? -9.382 -3.238 3.972 1.00 88.31 98 ASP A O 1
ATOM 824 N N . GLU A 1 99 ? -11.588 -2.780 4.081 1.00 90.81 99 GLU A N 1
ATOM 825 C CA . GLU A 1 99 ? -11.578 -1.661 3.136 1.00 90.81 99 GLU A CA 1
ATOM 826 C C . GLU A 1 99 ? -10.518 -0.604 3.494 1.00 90.81 99 GLU A C 1
ATOM 828 O O . GLU A 1 99 ? -9.808 -0.107 2.617 1.00 90.81 99 GLU A O 1
ATOM 833 N N . LYS A 1 100 ? -10.335 -0.292 4.786 1.00 91.44 100 LYS A N 1
ATOM 834 C CA . LYS A 1 100 ? -9.338 0.699 5.224 1.00 91.44 100 LYS A CA 1
ATOM 835 C C . LYS A 1 100 ? -7.926 0.197 4.971 1.00 91.44 100 LYS A C 1
ATOM 837 O O . LYS A 1 100 ? -7.070 0.957 4.513 1.00 91.44 100 LYS A O 1
ATOM 842 N N . VAL A 1 101 ? -7.679 -1.076 5.274 1.00 93.62 101 VAL A N 1
ATOM 843 C CA . VAL A 1 101 ? -6.376 -1.710 5.044 1.00 93.62 101 VAL A CA 1
ATOM 844 C C . VAL A 1 101 ? -6.076 -1.771 3.551 1.00 93.62 101 VAL A C 1
ATOM 846 O O . VAL A 1 101 ? -4.960 -1.447 3.142 1.00 93.62 101 VAL A O 1
ATOM 849 N N . GLU A 1 102 ? -7.063 -2.127 2.731 1.00 94.88 102 GLU A N 1
ATOM 850 C CA . GLU A 1 102 ? -6.920 -2.184 1.280 1.00 94.88 102 GLU A CA 1
ATOM 851 C C . GLU A 1 102 ? -6.582 -0.812 0.684 1.00 94.88 102 GLU A C 1
ATOM 853 O O . GLU A 1 102 ? -5.614 -0.702 -0.073 1.00 94.88 102 GLU A O 1
ATOM 858 N N . ILE A 1 103 ? -7.323 0.237 1.053 1.00 94.44 103 ILE A N 1
ATOM 859 C CA . ILE A 1 103 ? -7.096 1.605 0.561 1.00 94.44 103 ILE A CA 1
ATOM 860 C C . ILE A 1 103 ? -5.682 2.092 0.915 1.00 94.44 103 ILE A C 1
ATOM 862 O O . ILE A 1 103 ? -4.972 2.643 0.064 1.00 94.44 103 ILE A O 1
ATOM 866 N N . LEU A 1 104 ? -5.250 1.879 2.163 1.00 94.19 104 LEU A N 1
ATOM 867 C CA . LEU A 1 104 ? -3.926 2.302 2.627 1.00 94.19 104 LEU A CA 1
ATOM 868 C C . LEU A 1 104 ? -2.801 1.465 2.003 1.00 94.19 104 LEU A C 1
ATOM 870 O O . LEU A 1 104 ? -1.743 2.001 1.665 1.00 94.19 104 LEU A O 1
ATOM 874 N N . TYR A 1 105 ? -3.026 0.171 1.778 1.00 95.75 105 TYR A N 1
ATOM 875 C CA . TYR A 1 105 ? -2.077 -0.668 1.052 1.00 95.75 105 TYR A CA 1
ATOM 876 C C . TYR A 1 105 ? -1.948 -0.253 -0.422 1.00 95.75 105 TYR A C 1
ATOM 878 O O . TYR A 1 105 ? -0.833 -0.173 -0.944 1.00 95.75 105 TYR A O 1
ATOM 886 N N . LYS A 1 106 ? -3.062 0.069 -1.091 1.00 95.19 106 LYS A N 1
ATOM 887 C CA . LYS A 1 106 ? -3.055 0.617 -2.456 1.00 95.19 106 LYS A CA 1
ATOM 888 C C . LYS A 1 106 ? -2.282 1.933 -2.531 1.00 95.19 106 LYS A C 1
ATOM 890 O O . LYS A 1 106 ? -1.513 2.123 -3.470 1.00 95.19 106 LYS A O 1
ATOM 895 N N . GLU A 1 107 ? -2.419 2.810 -1.535 1.00 94.88 107 GLU A N 1
ATOM 896 C CA . GLU A 1 107 ? -1.634 4.051 -1.462 1.00 94.88 107 GLU A CA 1
ATOM 897 C C . GLU A 1 107 ? -0.128 3.757 -1.421 1.00 94.88 107 GLU A C 1
ATOM 899 O O . GLU A 1 107 ? 0.623 4.304 -2.232 1.00 94.88 107 GLU A O 1
ATOM 904 N N . LEU A 1 108 ? 0.306 2.824 -0.563 1.00 93.75 108 LEU A N 1
ATOM 905 C CA . LEU A 1 108 ? 1.699 2.365 -0.510 1.00 93.75 108 LEU A CA 1
ATOM 906 C C . LEU A 1 108 ? 2.182 1.822 -1.858 1.00 93.75 108 LEU A C 1
ATOM 908 O O . LEU A 1 108 ? 3.275 2.171 -2.315 1.00 93.75 108 LEU A O 1
ATOM 912 N N . TYR A 1 109 ? 1.380 0.962 -2.485 1.00 95.25 109 TYR A N 1
ATOM 913 C CA . TYR A 1 109 ? 1.691 0.353 -3.776 1.00 95.25 109 TYR A CA 1
ATOM 914 C C . TYR A 1 109 ? 1.913 1.420 -4.854 1.00 95.25 109 TYR A C 1
ATOM 916 O O . TYR A 1 109 ? 2.978 1.450 -5.481 1.00 95.25 109 TYR A O 1
ATOM 924 N N . TYR A 1 110 ? 0.952 2.333 -5.031 1.00 95.12 110 TYR A N 1
ATOM 925 C CA . TYR A 1 110 ? 1.049 3.369 -6.056 1.00 95.12 110 TYR A CA 1
ATOM 926 C C . TYR A 1 110 ? 2.195 4.331 -5.763 1.00 95.12 110 TYR A C 1
ATOM 928 O O . TYR A 1 110 ? 2.965 4.637 -6.673 1.00 95.12 110 TYR A O 1
ATOM 936 N N . ARG A 1 111 ? 2.402 4.745 -4.506 1.00 93.12 111 ARG A N 1
ATOM 937 C CA . ARG A 1 111 ? 3.517 5.634 -4.148 1.00 93.12 111 ARG A CA 1
ATOM 938 C C . ARG A 1 111 ? 4.871 5.065 -4.575 1.00 93.12 111 ARG A C 1
ATOM 940 O O . ARG A 1 111 ? 5.695 5.797 -5.123 1.00 93.12 111 ARG A O 1
ATOM 947 N N . HIS A 1 112 ? 5.098 3.766 -4.383 1.00 92.12 112 HIS A N 1
ATOM 948 C CA . HIS A 1 112 ? 6.316 3.106 -4.869 1.00 92.12 112 HIS A CA 1
ATOM 949 C C . HIS A 1 112 ? 6.362 2.972 -6.389 1.00 92.12 112 HIS A C 1
ATOM 951 O O . HIS A 1 112 ? 7.407 3.237 -6.987 1.00 92.12 112 HIS A O 1
ATOM 957 N N . LEU A 1 113 ? 5.238 2.622 -7.018 1.00 92.44 113 LEU A N 1
ATOM 958 C CA . LEU A 1 113 ? 5.133 2.515 -8.473 1.00 92.44 113 LEU A CA 1
ATOM 959 C C . LEU A 1 113 ? 5.525 3.832 -9.164 1.00 92.44 113 LEU A C 1
ATOM 961 O O . LEU A 1 113 ? 6.335 3.821 -10.088 1.00 92.44 113 LEU A O 1
ATOM 965 N N . TYR A 1 114 ? 5.026 4.968 -8.664 1.00 92.19 114 TYR A N 1
ATOM 966 C CA . TYR A 1 114 ? 5.397 6.301 -9.151 1.00 92.19 114 TYR A CA 1
ATOM 967 C C . TYR A 1 114 ? 6.863 6.651 -8.872 1.00 92.19 114 TYR A C 1
ATOM 969 O O . TYR A 1 114 ? 7.513 7.268 -9.714 1.00 92.19 114 TYR A O 1
ATOM 977 N N . ALA A 1 115 ? 7.382 6.299 -7.694 1.00 89.94 115 ALA A N 1
ATOM 978 C CA . ALA A 1 115 ? 8.703 6.748 -7.265 1.00 89.94 115 ALA A CA 1
ATOM 979 C C . ALA A 1 115 ? 9.864 5.945 -7.869 1.00 89.94 115 ALA A C 1
ATOM 981 O O . ALA A 1 115 ? 10.959 6.493 -8.016 1.00 89.94 115 ALA A O 1
ATOM 982 N N . ARG A 1 116 ? 9.685 4.641 -8.132 1.00 84.19 116 ARG A N 1
ATOM 983 C CA . ARG A 1 116 ? 10.835 3.733 -8.325 1.00 84.19 116 ARG A CA 1
ATOM 984 C C . ARG A 1 116 ? 10.746 2.786 -9.510 1.00 84.19 116 ARG A C 1
ATOM 986 O O . ARG A 1 116 ? 11.782 2.279 -9.939 1.00 84.19 116 ARG A O 1
ATOM 993 N N . VAL A 1 117 ? 9.559 2.522 -10.047 1.00 81.50 117 VAL A N 1
ATOM 994 C CA . VAL A 1 117 ? 9.431 1.572 -11.156 1.00 81.50 117 VAL A CA 1
ATOM 995 C C . VAL A 1 117 ? 9.761 2.281 -12.466 1.00 81.50 117 VAL A C 1
ATOM 997 O O . VAL A 1 117 ? 9.148 3.280 -12.837 1.00 81.50 117 VAL A O 1
ATOM 1000 N N . SER A 1 118 ? 10.778 1.774 -13.166 1.00 78.50 118 SER A N 1
ATOM 1001 C CA . SER A 1 118 ? 11.188 2.316 -14.464 1.00 78.50 118 SER A CA 1
ATOM 1002 C C . SER A 1 118 ? 10.043 2.192 -15.469 1.00 78.50 118 SER A C 1
ATOM 1004 O O . SER A 1 118 ? 9.495 1.110 -15.646 1.00 78.50 118 SER A O 1
ATOM 1006 N N . GLY A 1 119 ? 9.680 3.305 -16.110 1.00 83.06 119 GLY A N 1
ATOM 1007 C CA . GLY A 1 119 ? 8.495 3.402 -16.974 1.00 83.06 119 GLY A CA 1
ATOM 1008 C C . GLY A 1 119 ? 7.268 4.008 -16.286 1.00 83.06 119 GLY A C 1
ATOM 1009 O O . GLY A 1 119 ? 6.367 4.476 -16.979 1.00 83.06 119 GLY A O 1
ATOM 1010 N N . GLY A 1 120 ? 7.274 4.101 -14.952 1.00 84.75 120 GLY A N 1
ATOM 1011 C CA . GLY A 1 120 ? 6.178 4.661 -14.165 1.00 84.75 120 GLY A CA 1
ATOM 1012 C C . GLY A 1 120 ? 4.856 3.896 -14.328 1.00 84.75 120 GLY A C 1
ATOM 1013 O O . GLY A 1 120 ? 4.809 2.852 -14.977 1.00 84.75 120 GLY A O 1
ATOM 1014 N N . PRO A 1 121 ? 3.764 4.409 -13.740 1.00 90.81 121 PRO A N 1
ATOM 1015 C CA . PRO A 1 121 ? 2.450 3.805 -13.892 1.00 90.81 121 PRO A CA 1
ATOM 1016 C C . PRO A 1 121 ? 1.893 4.020 -15.302 1.00 90.81 121 PRO A C 1
ATOM 1018 O O . PRO A 1 121 ? 1.937 5.133 -15.859 1.00 90.81 121 PRO A O 1
ATOM 1021 N N . SER A 1 122 ? 1.292 2.957 -15.829 1.00 93.50 122 SER A N 1
ATOM 1022 C CA . SER A 1 122 ? 0.444 2.970 -17.018 1.00 93.50 122 SER A CA 1
ATOM 1023 C C . SER A 1 122 ? -0.766 3.891 -16.840 1.00 93.50 122 SER A C 1
ATOM 1025 O O . SER A 1 122 ? -1.106 4.309 -15.734 1.00 93.50 122 SER A O 1
ATOM 1027 N N . ILE A 1 123 ? -1.451 4.214 -17.939 1.00 94.00 123 ILE A N 1
ATOM 1028 C CA . ILE A 1 123 ? -2.642 5.071 -17.889 1.00 94.00 123 ILE A CA 1
ATOM 1029 C C . ILE A 1 123 ? -3.744 4.484 -16.996 1.00 94.00 123 ILE A C 1
ATOM 1031 O O . ILE A 1 123 ? -4.328 5.211 -16.198 1.00 94.00 123 ILE A O 1
ATOM 1035 N N . ASN A 1 124 ? -3.960 3.169 -17.063 1.00 94.81 124 ASN A N 1
ATOM 1036 C CA . ASN A 1 124 ? -4.946 2.489 -16.229 1.00 94.81 124 ASN A CA 1
ATOM 1037 C C . ASN A 1 124 ? -4.557 2.582 -14.751 1.00 94.81 124 ASN A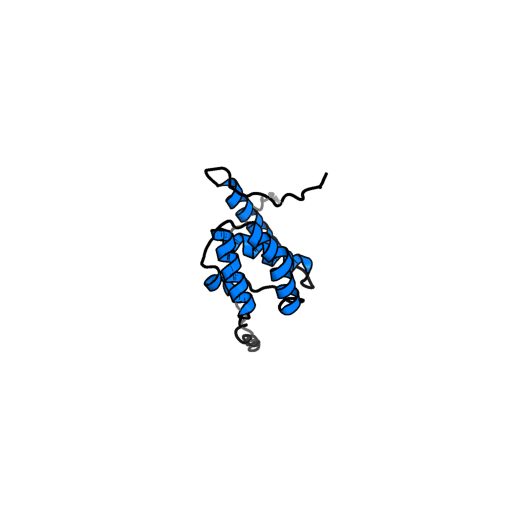 C 1
ATOM 1039 O O . ASN A 1 124 ? -5.379 2.964 -13.932 1.00 94.81 124 ASN A O 1
ATOM 1043 N N . GLU A 1 125 ? -3.288 2.354 -14.406 1.00 94.12 125 GLU A N 1
ATOM 1044 C CA . GLU A 1 125 ? -2.817 2.491 -13.020 1.00 94.12 125 GLU A CA 1
ATOM 1045 C C . GLU A 1 125 ? -2.932 3.928 -12.492 1.00 94.12 125 GLU A C 1
ATOM 1047 O O . GLU A 1 125 ? -3.120 4.125 -11.293 1.00 94.12 125 GLU A O 1
ATOM 1052 N N . ARG A 1 126 ? -2.866 4.945 -13.362 1.00 95.12 126 ARG A N 1
ATOM 1053 C CA . ARG A 1 126 ? -3.132 6.339 -12.967 1.00 95.12 126 ARG A CA 1
ATOM 1054 C C . ARG A 1 126 ? -4.599 6.547 -12.605 1.00 95.12 126 ARG A C 1
ATOM 1056 O O . ARG A 1 126 ? -4.872 7.211 -11.608 1.00 95.12 126 ARG A O 1
ATOM 1063 N N . PHE A 1 127 ? -5.523 5.980 -13.384 1.00 97.38 127 PHE A N 1
ATOM 1064 C CA . PHE A 1 127 ? -6.948 6.000 -13.050 1.00 97.38 127 PHE A CA 1
ATOM 1065 C C . PHE A 1 127 ? -7.221 5.239 -11.752 1.00 97.38 127 PHE A C 1
ATOM 1067 O O . PHE A 1 127 ? -7.849 5.790 -10.854 1.00 97.38 127 PHE A O 1
ATOM 1074 N N . GLU A 1 128 ? -6.673 4.036 -11.596 1.00 95.81 128 GLU A N 1
ATOM 1075 C CA . GLU A 1 128 ? -6.840 3.234 -10.379 1.00 95.81 128 GLU A CA 1
ATOM 1076 C C . GLU A 1 128 ? -6.255 3.920 -9.133 1.00 95.81 128 GLU A C 1
ATOM 1078 O O . GLU A 1 128 ? -6.866 3.914 -8.065 1.00 95.81 128 GLU A O 1
ATOM 1083 N N . SER A 1 129 ? -5.097 4.574 -9.262 1.00 96.38 129 SER A N 1
ATOM 1084 C CA . SER A 1 129 ? -4.507 5.395 -8.197 1.00 96.38 129 SER A CA 1
ATOM 1085 C C . SER A 1 129 ? -5.409 6.576 -7.826 1.00 96.38 129 SER A C 1
ATOM 1087 O O . SER A 1 129 ? -5.632 6.851 -6.646 1.00 96.38 129 SER A O 1
ATOM 1089 N N . TYR A 1 130 ? -5.982 7.253 -8.825 1.00 97.00 130 TYR A N 1
ATOM 1090 C CA . TYR A 1 130 ? -6.936 8.337 -8.602 1.00 97.00 130 TYR A CA 1
ATOM 1091 C C . TYR A 1 130 ? -8.200 7.847 -7.884 1.00 97.00 130 TYR A C 1
ATOM 1093 O O . TYR A 1 130 ? -8.599 8.439 -6.880 1.00 97.00 130 TYR A O 1
ATOM 1101 N N . TYR A 1 131 ? -8.788 6.735 -8.331 1.00 96.81 131 TYR A N 1
ATOM 1102 C CA . TYR A 1 131 ? -9.943 6.138 -7.663 1.00 96.81 131 TYR A CA 1
ATOM 1103 C C . TYR A 1 131 ? -9.619 5.725 -6.228 1.00 96.81 131 TYR A C 1
ATOM 1105 O O . TYR A 1 131 ? -10.437 5.951 -5.339 1.00 96.81 131 TYR A O 1
ATOM 1113 N N . ASN A 1 132 ? -8.409 5.226 -5.965 1.00 96.75 132 ASN A N 1
ATOM 1114 C CA . ASN A 1 132 ? -7.980 4.936 -4.602 1.00 96.75 132 ASN A CA 1
ATOM 1115 C C . ASN A 1 132 ? -7.960 6.191 -3.713 1.00 96.75 132 ASN A C 1
ATOM 1117 O O . ASN A 1 132 ? -8.376 6.124 -2.557 1.00 96.75 132 ASN A O 1
ATOM 1121 N N . TYR A 1 133 ? -7.535 7.347 -4.237 1.00 95.44 133 TYR A N 1
ATOM 1122 C CA . TYR A 1 133 ? -7.647 8.610 -3.502 1.00 95.44 133 TYR A CA 1
ATOM 1123 C C . TYR A 1 133 ? -9.103 9.003 -3.255 1.00 95.44 133 TYR A C 1
ATOM 1125 O O . TYR A 1 133 ? -9.422 9.424 -2.147 1.00 95.44 133 TYR A O 1
ATOM 1133 N N . CYS A 1 134 ? -9.999 8.833 -4.230 1.00 95.31 134 CYS A N 1
ATOM 1134 C CA . CYS A 1 134 ? -11.431 9.047 -4.009 1.00 95.31 134 CYS A CA 1
ATOM 1135 C C . CYS A 1 134 ? -11.964 8.152 -2.881 1.00 95.31 134 CYS A C 1
ATOM 1137 O O . CYS A 1 134 ? -12.648 8.654 -1.993 1.00 95.31 134 CYS A O 1
ATOM 1139 N N . CYS A 1 135 ? -11.606 6.864 -2.863 1.00 93.50 135 CYS A N 1
ATOM 1140 C CA . CYS A 1 135 ? -11.951 5.944 -1.777 1.00 93.50 135 CYS A CA 1
ATOM 1141 C C . CYS A 1 135 ? -11.387 6.414 -0.431 1.00 93.50 135 CYS A C 1
ATOM 1143 O O . CYS A 1 135 ? -12.115 6.431 0.555 1.00 93.50 135 CYS A O 1
ATOM 1145 N N . LEU A 1 136 ? -10.130 6.863 -0.385 1.00 92.88 136 LEU A N 1
ATOM 1146 C CA . LEU A 1 136 ? -9.517 7.397 0.833 1.00 92.88 136 LEU A CA 1
ATOM 1147 C C . LEU A 1 136 ? -10.240 8.649 1.346 1.00 92.88 136 LEU A C 1
ATOM 1149 O O . LEU A 1 136 ? -10.523 8.753 2.538 1.00 92.88 136 LEU A O 1
ATOM 1153 N N . PHE A 1 137 ? -10.567 9.594 0.465 1.00 91.94 137 PHE A N 1
ATOM 1154 C CA . PHE A 1 137 ? -11.326 10.782 0.851 1.00 91.94 137 PHE A CA 1
ATOM 1155 C C . PHE A 1 137 ? -12.734 10.419 1.299 1.00 91.94 137 PHE A C 1
ATOM 1157 O O . PHE A 1 137 ? -13.177 10.925 2.322 1.00 91.94 137 PHE A O 1
ATOM 1164 N N . ASN A 1 138 ? -13.416 9.513 0.602 1.00 90.00 138 ASN A N 1
ATOM 1165 C CA . ASN A 1 138 ? -14.728 9.033 1.019 1.00 90.00 138 ASN A CA 1
ATOM 1166 C C . ASN A 1 138 ? -14.657 8.341 2.381 1.00 90.00 138 ASN A C 1
ATOM 1168 O O . ASN A 1 138 ? -15.517 8.595 3.217 1.00 90.00 138 ASN A O 1
ATOM 1172 N N . LEU A 1 139 ? -13.617 7.550 2.647 1.00 87.25 139 LEU A N 1
ATOM 1173 C CA . LEU A 1 139 ? -13.390 6.936 3.953 1.00 87.25 139 LEU A CA 1
ATOM 1174 C C . LEU A 1 139 ? -13.237 7.996 5.056 1.00 87.25 139 LEU A C 1
ATOM 1176 O O . LEU A 1 139 ? -13.778 7.834 6.148 1.00 87.25 139 LEU A O 1
ATOM 1180 N N . ILE A 1 140 ? -12.525 9.090 4.771 1.00 84.94 140 ILE A N 1
ATOM 1181 C CA . ILE A 1 140 ? -12.323 10.189 5.724 1.00 84.94 140 ILE A CA 1
ATOM 1182 C C . ILE A 1 140 ? -13.603 11.022 5.910 1.00 84.94 140 ILE A C 1
ATOM 1184 O O . ILE A 1 140 ? -13.930 11.427 7.023 1.00 84.94 140 ILE A O 1
ATOM 1188 N N . LEU A 1 141 ? -14.322 11.306 4.825 1.00 82.69 141 LEU A N 1
ATOM 1189 C CA . LEU A 1 141 ? -15.443 12.250 4.796 1.00 82.69 141 LEU A CA 1
ATOM 1190 C C . LEU A 1 141 ? -16.795 11.610 5.136 1.00 82.69 141 LEU A C 1
ATOM 1192 O O . LEU A 1 141 ? -17.680 12.309 5.620 1.00 82.69 141 LEU A O 1
ATOM 1196 N N . SER A 1 142 ? -16.967 10.306 4.904 1.00 72.44 142 SER A N 1
ATOM 1197 C CA . SER A 1 142 ? -18.226 9.581 5.173 1.00 72.44 142 SER A CA 1
ATOM 1198 C C . SER A 1 142 ? -18.356 9.118 6.625 1.00 72.44 142 SER A C 1
ATOM 1200 O O . SER A 1 142 ? -19.303 8.414 6.971 1.00 72.44 142 SER A O 1
ATOM 1202 N N . ALA A 1 143 ? -17.404 9.467 7.490 1.00 63.78 143 ALA A N 1
ATOM 1203 C CA . ALA A 1 143 ? -17.476 9.108 8.893 1.00 63.78 143 ALA A CA 1
ATOM 1204 C C . ALA A 1 143 ? -18.560 9.934 9.608 1.00 63.78 143 ALA A C 1
ATOM 1206 O O . ALA A 1 143 ? -18.546 11.162 9.589 1.00 63.78 143 ALA A O 1
ATOM 1207 N N . ASN A 1 144 ? -19.497 9.241 10.267 1.00 56.38 144 ASN A N 1
ATOM 1208 C CA . ASN A 1 144 ? -20.603 9.850 11.025 1.00 56.38 144 ASN A CA 1
ATOM 1209 C C . ASN A 1 144 ? -20.135 10.656 12.256 1.00 56.38 144 ASN A C 1
ATOM 1211 O O . ASN A 1 144 ? -20.900 11.435 12.818 1.00 56.38 144 ASN A O 1
ATOM 1215 N N . GLU A 1 145 ? -18.879 10.473 12.663 1.00 57.44 145 GLU A N 1
ATOM 1216 C CA . GLU A 1 145 ? -18.164 11.270 13.656 1.00 57.44 145 GLU A CA 1
ATOM 1217 C C . GLU A 1 145 ? -16.808 11.686 13.063 1.00 57.44 145 GLU A C 1
ATOM 1219 O O . GLU A 1 145 ? -16.303 10.981 12.184 1.00 57.44 145 GLU A O 1
ATOM 1224 N N . PRO A 1 146 ? -16.185 12.790 13.527 1.00 59.34 146 PRO A N 1
ATOM 1225 C CA . PRO A 1 146 ? -14.861 13.192 13.067 1.00 59.34 146 PRO A CA 1
ATOM 1226 C C . PRO A 1 146 ? -13.899 12.011 13.143 1.00 59.34 146 PRO A C 1
ATOM 1228 O O . PRO A 1 146 ? -13.732 11.408 14.208 1.00 59.34 146 PRO A O 1
ATOM 1231 N N . VAL A 1 147 ? -13.275 11.666 12.017 1.00 59.69 147 VAL A N 1
ATOM 1232 C CA . VAL A 1 147 ? -12.321 10.563 12.005 1.00 59.69 147 VAL A CA 1
ATOM 1233 C C . VAL A 1 147 ? -11.208 10.885 12.994 1.00 59.69 147 VAL A C 1
ATOM 1235 O O . VAL A 1 147 ? -10.563 11.928 12.891 1.00 59.69 147 VAL A O 1
ATOM 1238 N N . ARG A 1 148 ? -10.975 9.984 13.956 1.00 60.66 148 ARG A N 1
ATOM 1239 C CA . ARG A 1 148 ? -9.859 10.067 14.911 1.00 60.66 148 ARG A CA 1
ATOM 1240 C C . ARG A 1 148 ? -8.540 9.719 14.215 1.00 60.66 148 ARG A C 1
ATOM 1242 O O . ARG A 1 148 ? -7.893 8.733 14.547 1.00 60.66 148 ARG A O 1
ATOM 1249 N N . LEU A 1 149 ? -8.189 10.499 13.201 1.00 61.34 149 LEU A N 1
ATOM 1250 C CA . LEU A 1 149 ? -6.907 10.449 12.516 1.00 61.34 149 LEU A CA 1
ATOM 1251 C C . LEU A 1 149 ? -6.098 11.658 12.973 1.00 61.34 149 LEU A C 1
ATOM 1253 O O . LEU A 1 149 ? -6.434 12.797 12.655 1.00 61.34 149 LEU A O 1
ATOM 1257 N N . GLU A 1 150 ? -5.029 11.406 13.721 1.00 69.00 150 GLU A N 1
ATOM 1258 C CA . GLU A 1 150 ? -4.010 12.418 13.974 1.00 69.00 150 GLU A CA 1
ATOM 1259 C C . GLU A 1 150 ? -2.931 12.308 12.898 1.00 69.00 150 GLU A C 1
ATOM 1261 O O . GLU A 1 150 ? -2.337 11.248 12.691 1.00 69.00 150 GLU A O 1
ATOM 1266 N N . LEU A 1 151 ? -2.696 13.411 12.186 1.00 62.94 151 LEU A N 1
ATOM 1267 C CA . LEU A 1 151 ? -1.575 13.513 11.262 1.00 62.94 151 LEU A CA 1
ATOM 1268 C C . LEU A 1 151 ? -0.265 13.611 12.061 1.00 62.94 151 LEU A C 1
ATOM 1270 O O . LEU A 1 151 ? -0.241 14.283 13.096 1.00 62.94 151 LEU A O 1
ATOM 1274 N N . PRO A 1 152 ? 0.841 13.014 11.581 1.00 62.22 152 PRO A N 1
ATOM 1275 C CA . PRO A 1 152 ? 2.144 13.178 12.210 1.00 62.22 152 PRO A CA 1
ATOM 1276 C C . PRO A 1 152 ? 2.526 14.663 12.274 1.00 62.22 152 PRO A C 1
ATOM 1278 O O . PRO A 1 152 ? 2.757 15.313 11.252 1.00 62.22 152 PRO A O 1
ATOM 1281 N N . ASN A 1 153 ? 2.588 15.217 13.485 1.00 63.59 153 ASN A N 1
ATOM 1282 C CA . ASN A 1 153 ? 3.080 16.571 13.699 1.00 63.59 153 ASN A CA 1
ATOM 1283 C C . ASN A 1 153 ? 4.604 16.573 13.552 1.00 63.59 153 ASN A C 1
ATOM 1285 O O . ASN A 1 153 ? 5.318 16.013 14.385 1.00 63.59 153 ASN A O 1
ATOM 1289 N N . HIS A 1 154 ? 5.114 17.265 12.531 1.00 58.88 154 HIS A N 1
ATOM 1290 C CA . HIS A 1 154 ? 6.509 17.696 12.507 1.00 58.88 154 HIS A CA 1
ATOM 1291 C C . HIS A 1 154 ? 6.670 18.776 13.577 1.00 58.88 154 HIS A C 1
ATOM 1293 O O . HIS A 1 154 ? 6.481 19.965 13.321 1.00 58.88 154 HIS A O 1
ATOM 1299 N N . GLY A 1 155 ? 6.946 18.347 14.807 1.00 53.91 155 GLY A N 1
ATOM 1300 C CA . GLY A 1 155 ? 7.287 19.244 15.896 1.00 53.91 155 GLY A CA 1
ATOM 1301 C C . GLY A 1 155 ? 8.523 20.050 15.517 1.00 53.91 155 GLY A C 1
ATOM 1302 O O . GLY A 1 155 ? 9.645 19.567 15.648 1.00 53.91 155 GLY A O 1
ATOM 1303 N N . TYR A 1 156 ? 8.329 21.288 15.064 1.00 49.12 156 TYR A N 1
ATOM 1304 C CA . TYR A 1 156 ? 9.387 22.278 15.136 1.00 49.12 156 TYR A CA 1
ATOM 1305 C C . TYR A 1 156 ? 9.599 22.571 16.618 1.00 49.12 156 TYR A C 1
ATOM 1307 O O . TYR A 1 156 ? 8.752 23.162 17.292 1.00 49.12 156 TYR A O 1
ATOM 1315 N N . GLY A 1 157 ? 10.710 22.036 17.122 1.00 59.78 157 GLY A N 1
ATOM 1316 C CA . GLY A 1 157 ? 11.229 22.327 18.444 1.00 59.78 157 GLY A CA 1
ATOM 1317 C C . GLY A 1 157 ? 11.356 23.832 18.659 1.00 59.78 157 GLY A C 1
ATOM 1318 O O . GLY A 1 157 ? 11.618 24.594 17.728 1.00 59.78 157 GLY A O 1
ATOM 1319 N N . LYS A 1 158 ? 11.116 24.222 19.909 1.00 44.09 158 LYS A N 1
ATOM 1320 C CA . LYS A 1 158 ? 11.500 25.526 20.442 1.00 44.09 158 LYS A CA 1
ATOM 1321 C C . LYS A 1 158 ? 13.007 25.737 20.365 1.00 44.09 158 LYS A C 1
ATOM 1323 O O . LYS A 1 158 ? 13.736 24.729 20.499 1.00 44.09 158 LYS A O 1
#

pLDDT: mean 77.2, std 21.06, range [33.75, 97.38]

Sequence (158 aa):
MDYGEEYDDINYDPYNYHGGHEMDIIGDADYERQVPETYKIPEVVRNFLLYLSKAIQEGNVYELQSMYENSYVKLTERFYKNAPWPMVKDVASIIHDDEKVEILYKELYYRHLYARVSGGPSINERFESYYNYCCLFNLILSANEPVRLELPNHGYGK

Secondary structure (DSSP, 8-state):
-------------TT-------------TT------------HHHHHHHHHHHHHHHHT-HHHHHHIIIIIHHHHHHHH-SSSPPPPHHHHHHHHTT-HHHHHHHHHHHHHHHHHHSTT---HHHHHHHHHHHHHHHHHHHS-SS-------------

Organism: Caerostris extrusa (NCBI:txid172846)